Protein AF-A0A969SZ51-F1 (afdb_monomer_lite)

pLDDT: mean 71.92, std 19.39, range [35.81, 94.62]

Foldseek 3Di:
DDDDDDDDDDDDDDDDDDDDDPPPPVPPPPPDDDPPADDPQVVVCCLAVPPDDDPADPVQSVVSVLVNLVCVQQNHWDGKDDPDPQWIWTDHPRWIKIKHFDADPVNHTPDIDIDATPDDRPDCPSHDPVNCVSNVVNHD

Sequence (140 aa):
MGISSSLFASLLVVTAPSLTLETVTVEPQLLAGNPLLPAPEVMIDTVFRSRRSLPLPPRIQQRVRVLKELPSILGTYQGVQTLGNGNYTANFERGSVPVAFTFHADGRVKTVGVSCPETNPQNWQGASQTLKQMFAACIK

Radius of gyration: 27.62 Å; chains: 1; bounding box: 31×75×89 Å

Structure (mmCIF, N/CA/C/O backbone):
data_AF-A0A969SZ51-F1
#
_entry.id   AF-A0A969SZ51-F1
#
loop_
_atom_site.group_PDB
_atom_site.id
_atom_site.type_symbol
_atom_site.label_atom_id
_atom_site.label_alt_id
_atom_site.label_comp_id
_atom_site.label_asym_id
_atom_site.label_entity_id
_atom_site.label_seq_id
_atom_site.pdbx_PDB_ins_code
_atom_site.Cartn_x
_atom_site.Cartn_y
_atom_site.Cartn_z
_atom_site.occupancy
_atom_site.B_iso_or_equiv
_atom_site.auth_seq_id
_atom_site.auth_comp_id
_atom_site.auth_asym_id
_atom_site.auth_atom_id
_atom_site.pdbx_PDB_model_num
ATOM 1 N N . MET A 1 1 ? -2.431 -57.655 -72.957 1.00 35.81 1 MET A N 1
ATOM 2 C CA . MET A 1 1 ? -1.056 -57.814 -72.435 1.00 35.81 1 MET A CA 1
ATOM 3 C C . MET A 1 1 ? -0.403 -56.440 -72.411 1.00 35.81 1 MET A C 1
ATOM 5 O O . MET A 1 1 ? -0.225 -55.914 -73.496 1.00 35.81 1 MET A O 1
ATOM 9 N N . GLY A 1 2 ? -0.100 -55.902 -71.213 1.00 40.81 2 GLY A N 1
ATOM 10 C CA . GLY A 1 2 ? 0.655 -54.648 -70.959 1.00 40.81 2 GLY A CA 1
ATOM 11 C C . GLY A 1 2 ? -0.028 -53.373 -71.475 1.00 40.81 2 GLY A C 1
ATOM 12 O O . GLY A 1 2 ? -0.653 -53.409 -72.518 1.00 40.81 2 GLY A O 1
ATOM 13 N N . ILE A 1 3 ? -0.020 -52.200 -70.849 1.00 39.16 3 ILE A N 1
ATOM 14 C CA . ILE A 1 3 ? 0.863 -51.521 -69.885 1.00 39.16 3 ILE A CA 1
ATOM 15 C C . ILE A 1 3 ? 0.016 -50.340 -69.340 1.00 39.16 3 ILE A C 1
ATOM 17 O O . ILE A 1 3 ? -0.725 -49.734 -70.102 1.00 39.16 3 ILE A O 1
ATOM 21 N N . SER A 1 4 ? -0.135 -50.144 -68.029 1.00 36.78 4 SER A N 1
ATOM 22 C CA . SER A 1 4 ? 0.773 -49.452 -67.095 1.00 36.78 4 SER A CA 1
ATOM 23 C C . SER A 1 4 ? 0.390 -47.983 -66.868 1.00 36.78 4 SER A C 1
ATOM 25 O O . SER A 1 4 ? 0.288 -47.222 -67.822 1.00 36.78 4 SER A O 1
ATOM 27 N N . SER A 1 5 ? 0.336 -47.621 -65.576 1.00 40.34 5 SER A N 1
ATOM 28 C CA . SER A 1 5 ? 0.570 -46.277 -65.013 1.00 40.34 5 SER A CA 1
ATOM 29 C C . SER A 1 5 ? -0.561 -45.249 -65.191 1.00 40.34 5 SER A C 1
ATOM 31 O O . SER A 1 5 ? -1.188 -45.183 -66.231 1.00 40.34 5 SER A O 1
ATOM 33 N N . SER A 1 6 ? -0.871 -44.330 -64.280 1.00 41.38 6 SER A N 1
ATOM 34 C CA . SER A 1 6 ? -0.499 -44.047 -62.894 1.00 41.38 6 SER A CA 1
ATOM 35 C C . SER A 1 6 ? -1.211 -42.730 -62.528 1.00 41.38 6 SER A C 1
ATOM 37 O O . SER A 1 6 ? -1.265 -41.831 -63.357 1.00 41.38 6 SER A O 1
ATOM 39 N N . LEU A 1 7 ? -1.584 -42.596 -61.252 1.00 39.88 7 LEU A N 1
ATOM 40 C CA . LEU A 1 7 ? -1.454 -41.380 -60.431 1.00 39.88 7 LEU A CA 1
ATOM 41 C C . LEU A 1 7 ? -2.480 -40.214 -60.488 1.00 39.88 7 LEU A C 1
ATOM 43 O O . LEU A 1 7 ? -2.789 -39.627 -61.515 1.00 39.88 7 LEU A O 1
ATOM 47 N N . PHE A 1 8 ? -2.818 -39.835 -59.246 1.00 38.97 8 PHE A N 1
ATOM 48 C CA . PHE A 1 8 ? -3.187 -38.537 -58.665 1.00 38.97 8 PHE A CA 1
ATOM 49 C C . PHE A 1 8 ? -4.560 -37.904 -58.944 1.00 38.97 8 PHE A C 1
ATOM 51 O O . PHE A 1 8 ? -4.815 -37.253 -59.950 1.00 38.97 8 PHE A O 1
ATOM 58 N N . ALA A 1 9 ? -5.405 -38.010 -57.912 1.00 38.50 9 ALA A N 1
ATOM 59 C CA . ALA A 1 9 ? -6.575 -37.183 -57.670 1.00 38.50 9 ALA A CA 1
ATOM 60 C C . ALA A 1 9 ? -6.168 -35.744 -57.299 1.00 38.50 9 ALA A C 1
ATOM 62 O O . ALA A 1 9 ? -5.364 -35.535 -56.390 1.00 38.50 9 ALA A O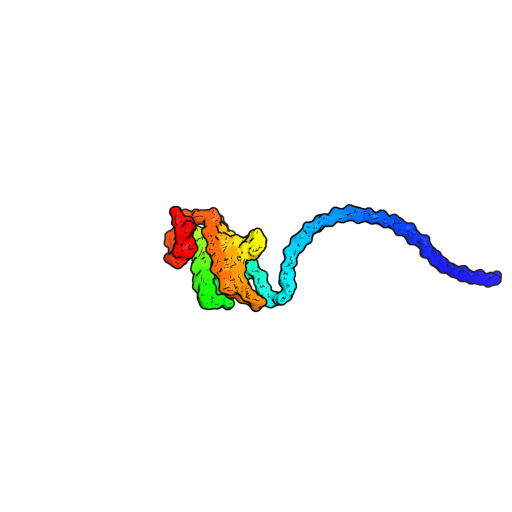 1
ATOM 63 N N . SER A 1 10 ? -6.775 -34.755 -57.953 1.00 40.38 10 SER A N 1
ATOM 64 C CA . SER A 1 10 ? -6.764 -33.354 -57.525 1.00 40.38 10 SER A CA 1
ATOM 65 C C . SER A 1 10 ? -8.174 -32.971 -57.087 1.00 40.38 10 SER A C 1
ATOM 67 O O . SER A 1 10 ? -9.065 -32.818 -57.918 1.00 40.38 10 SER A O 1
ATOM 69 N N . LEU A 1 11 ? -8.382 -32.841 -55.775 1.00 43.47 11 LEU A N 1
ATOM 70 C CA . LEU A 1 11 ? -9.598 -32.268 -55.203 1.00 43.47 11 LEU A CA 1
ATOM 71 C C . LEU A 1 11 ? -9.324 -30.785 -54.922 1.00 43.47 11 LEU A C 1
ATOM 73 O O . LEU A 1 11 ? -8.531 -30.444 -54.048 1.00 43.47 11 LEU A O 1
ATOM 77 N N . LEU A 1 12 ? -9.942 -29.910 -55.709 1.00 39.28 12 LEU A N 1
ATOM 78 C CA . LEU A 1 12 ? -9.846 -28.458 -55.578 1.00 39.28 12 LEU A CA 1
ATOM 79 C C . LEU A 1 12 ? -10.922 -28.014 -54.576 1.00 39.28 12 LEU A C 1
ATOM 81 O O . LEU A 1 12 ? -12.102 -27.966 -54.913 1.00 39.28 12 LEU A O 1
ATOM 85 N N . VAL A 1 13 ? -10.536 -27.749 -53.325 1.00 44.06 13 VAL A N 1
ATOM 86 C CA . VAL A 1 13 ? -11.436 -27.151 -52.328 1.00 44.06 13 VAL A CA 1
ATOM 87 C C . VAL A 1 13 ? -11.247 -25.637 -52.370 1.00 44.06 13 VAL A C 1
ATOM 89 O O . VAL A 1 13 ? -10.196 -25.115 -52.008 1.00 44.06 13 VAL A O 1
ATOM 92 N N . VAL A 1 14 ? -12.279 -24.940 -52.839 1.00 36.81 14 VAL A N 1
ATOM 93 C CA . VAL A 1 14 ? -12.409 -23.482 -52.770 1.00 36.81 14 VAL A CA 1
ATOM 94 C C . VAL A 1 14 ? -12.963 -23.130 -51.388 1.00 36.81 14 VAL A C 1
ATOM 96 O O . VAL A 1 14 ? -14.114 -23.439 -51.093 1.00 36.81 14 VAL A O 1
ATOM 99 N N . THR A 1 15 ? -12.168 -22.478 -50.540 1.00 41.81 15 THR A N 1
ATOM 100 C CA . THR A 1 1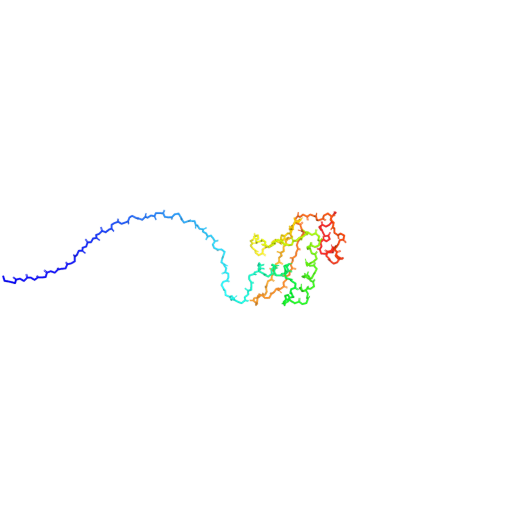5 ? -12.650 -21.849 -49.298 1.00 41.81 15 THR A CA 1
ATOM 101 C C . THR A 1 15 ? -12.512 -20.335 -49.396 1.00 41.81 15 THR A C 1
ATOM 103 O O . THR A 1 15 ? -11.420 -19.815 -49.618 1.00 41.81 15 THR A O 1
ATOM 106 N N . ALA A 1 16 ? -13.642 -19.645 -49.242 1.00 44.53 16 ALA A N 1
ATOM 107 C CA . ALA A 1 16 ? -13.753 -18.193 -49.181 1.00 44.53 16 ALA A CA 1
ATOM 108 C C . ALA A 1 16 ? -12.981 -17.599 -47.981 1.00 44.53 16 ALA A C 1
ATOM 110 O O . ALA A 1 16 ? -12.877 -18.260 -46.945 1.00 44.53 16 ALA A O 1
ATOM 111 N N . PRO A 1 17 ? -12.473 -16.355 -48.072 1.00 39.00 17 PRO A N 1
ATOM 112 C CA . PRO A 1 17 ? -11.860 -15.683 -46.934 1.00 39.00 17 PRO A CA 1
ATOM 113 C C . PRO A 1 17 ? -12.938 -15.164 -45.970 1.00 39.00 17 PRO A C 1
ATOM 115 O O . PRO A 1 17 ? -13.736 -14.292 -46.313 1.00 39.00 17 PRO A O 1
ATOM 118 N N . SER A 1 18 ? -12.949 -15.694 -44.748 1.00 40.09 18 SER A N 1
ATOM 119 C CA . SER A 1 18 ? -13.705 -15.130 -43.628 1.00 40.09 18 SER A CA 1
ATOM 120 C C . SER A 1 18 ? -13.072 -13.804 -43.203 1.00 40.09 18 SER A C 1
ATOM 122 O O . SER A 1 18 ? -11.940 -13.776 -42.728 1.00 40.09 18 SER A O 1
ATOM 124 N N . LEU A 1 19 ? -13.807 -12.703 -43.366 1.00 39.16 19 LEU A N 1
ATOM 125 C CA . LEU A 1 19 ? -13.472 -11.398 -42.798 1.00 39.16 19 LEU A CA 1
ATOM 126 C C . LEU A 1 19 ? -13.635 -11.462 -41.272 1.00 39.16 19 LEU A C 1
ATOM 128 O O . LEU A 1 19 ? -14.746 -11.348 -40.756 1.00 39.16 19 LEU A O 1
ATOM 132 N N . THR A 1 20 ? -12.541 -11.663 -40.541 1.00 43.91 20 THR A N 1
ATOM 133 C CA . THR A 1 20 ? -12.505 -11.458 -39.089 1.00 43.91 20 THR A CA 1
ATOM 134 C C . THR A 1 20 ? -12.173 -10.005 -38.776 1.00 43.91 20 THR A C 1
ATOM 136 O O . THR A 1 20 ? -11.151 -9.477 -39.201 1.00 43.91 20 THR A O 1
ATOM 139 N N . LEU A 1 21 ? -13.079 -9.390 -38.021 1.00 40.88 21 LEU A N 1
ATOM 140 C CA . LEU A 1 21 ? -12.991 -8.081 -37.391 1.00 40.88 21 LEU A CA 1
ATOM 141 C C . LEU A 1 21 ? -11.676 -7.970 -36.589 1.00 40.88 21 LEU A C 1
ATOM 143 O O . LEU A 1 21 ? -11.518 -8.641 -35.571 1.00 40.88 21 LEU A O 1
ATOM 147 N N . GLU A 1 22 ? -10.732 -7.141 -37.036 1.00 40.84 22 GLU A N 1
ATOM 148 C CA . GLU A 1 22 ? -9.542 -6.794 -36.252 1.00 40.84 22 GLU A CA 1
ATOM 149 C C . GLU A 1 22 ? -9.960 -5.876 -35.096 1.00 40.84 22 GLU A C 1
ATOM 151 O O . GLU A 1 22 ? -9.956 -4.649 -35.194 1.00 40.84 22 GLU A O 1
ATOM 156 N N . THR A 1 23 ? -10.346 -6.461 -33.964 1.00 44.44 23 THR A N 1
ATOM 157 C CA . THR A 1 23 ? -10.242 -5.753 -32.690 1.00 44.44 23 THR A CA 1
ATOM 158 C C . THR A 1 23 ? -8.761 -5.561 -32.412 1.00 44.44 23 THR A C 1
ATOM 160 O O . THR A 1 23 ? -8.076 -6.500 -32.013 1.00 44.44 23 THR A O 1
ATOM 163 N N . VAL A 1 24 ? -8.269 -4.346 -32.647 1.00 36.19 24 VAL A N 1
ATOM 164 C CA . VAL A 1 24 ? -6.967 -3.881 -32.168 1.00 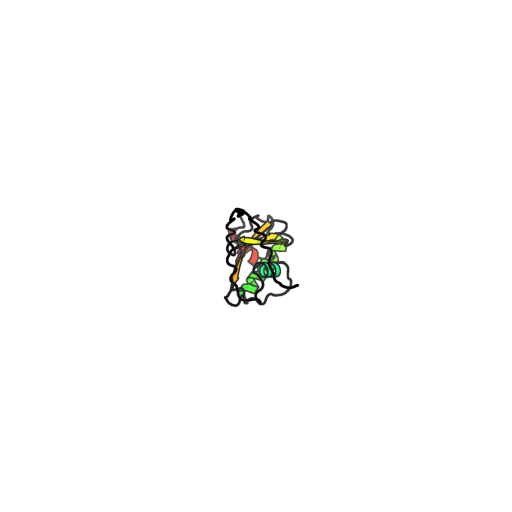36.19 24 VAL A CA 1
ATOM 165 C C . VAL A 1 24 ? -7.008 -3.920 -30.641 1.00 36.19 24 VAL A C 1
ATOM 167 O O . VAL A 1 24 ? -7.369 -2.954 -29.971 1.00 36.19 24 VAL A O 1
ATOM 170 N N . THR A 1 25 ? -6.688 -5.079 -30.074 1.00 40.31 25 THR A N 1
ATOM 171 C CA . THR A 1 25 ? -6.279 -5.184 -28.682 1.00 40.31 25 THR A CA 1
ATOM 172 C C . THR A 1 25 ? -4.935 -4.483 -28.612 1.00 40.31 25 THR A C 1
ATOM 174 O O . THR A 1 25 ? -3.919 -5.012 -29.051 1.0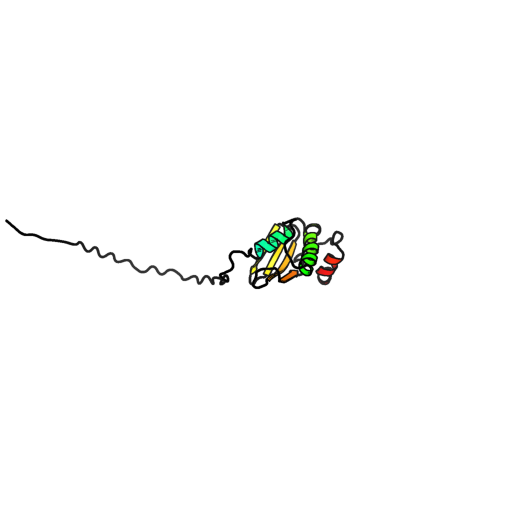0 40.31 25 THR A O 1
ATOM 177 N N . VAL A 1 26 ? -4.944 -3.244 -28.124 1.00 38.41 26 VAL A N 1
ATOM 178 C CA . VAL A 1 26 ? -3.722 -2.558 -27.717 1.00 38.41 26 VAL A CA 1
ATOM 179 C C . VAL A 1 26 ? -3.157 -3.370 -26.558 1.00 38.41 26 VAL A C 1
ATOM 181 O O . VAL A 1 26 ? -3.575 -3.219 -25.413 1.00 38.41 26 VAL A O 1
ATOM 184 N N . GLU A 1 27 ? -2.268 -4.301 -26.884 1.00 41.72 27 GLU A N 1
ATOM 185 C CA . GLU A 1 27 ? -1.433 -5.007 -25.928 1.00 41.72 27 GLU A CA 1
ATOM 186 C C . GLU A 1 27 ? -0.616 -3.928 -25.201 1.00 41.72 27 GLU A C 1
ATOM 188 O O . GLU A 1 27 ? 0.164 -3.215 -25.846 1.00 41.72 27 GLU A O 1
ATOM 193 N N . PRO A 1 28 ? -0.789 -3.713 -23.883 1.00 42.66 28 PRO A N 1
ATOM 194 C CA . PRO A 1 28 ? 0.218 -2.973 -23.153 1.00 42.66 28 PRO A CA 1
ATOM 195 C C . PRO A 1 28 ? 1.483 -3.811 -23.291 1.00 42.66 28 PRO A C 1
ATOM 197 O O . PRO A 1 28 ? 1.511 -4.946 -22.819 1.00 42.66 28 PRO A O 1
ATOM 200 N N . GLN A 1 29 ? 2.488 -3.285 -23.993 1.00 37.38 29 GLN A N 1
ATOM 201 C CA . GLN A 1 29 ? 3.793 -3.919 -24.107 1.00 37.38 29 GLN A CA 1
ATOM 202 C C . GLN A 1 29 ? 4.352 -4.112 -22.697 1.00 37.38 29 GLN A C 1
ATOM 204 O O . GLN A 1 29 ? 4.965 -3.223 -22.102 1.00 37.38 29 GLN A O 1
ATOM 209 N N . LEU A 1 30 ? 4.064 -5.287 -22.147 1.00 43.72 30 LEU A N 1
ATOM 210 C CA . LEU A 1 30 ? 4.694 -5.863 -20.985 1.00 43.72 30 LEU A CA 1
ATOM 211 C C . LEU A 1 30 ? 6.162 -5.973 -21.364 1.00 43.72 30 LEU A C 1
ATOM 213 O O . LEU A 1 30 ? 6.541 -6.807 -22.182 1.00 43.72 30 LEU A O 1
ATOM 217 N N . LEU A 1 31 ? 6.961 -5.065 -20.804 1.00 47.03 31 LEU A N 1
ATOM 218 C CA . LEU A 1 31 ? 8.414 -5.093 -20.845 1.00 47.03 31 LEU A CA 1
ATOM 219 C C . LEU A 1 31 ? 8.877 -6.524 -20.537 1.00 47.03 31 LEU A C 1
ATOM 221 O O . LEU A 1 31 ? 8.879 -6.969 -19.387 1.00 47.03 31 LEU A O 1
ATOM 225 N N . ALA A 1 32 ? 9.234 -7.258 -21.583 1.00 43.97 32 ALA A N 1
ATOM 226 C CA . ALA A 1 32 ? 9.810 -8.575 -21.456 1.00 43.97 32 ALA A CA 1
ATOM 227 C C . ALA A 1 32 ? 11.187 -8.442 -20.791 1.00 43.97 32 ALA A C 1
ATOM 229 O O . ALA A 1 32 ? 12.053 -7.725 -21.289 1.00 43.97 32 ALA A O 1
ATOM 230 N N . GLY A 1 33 ? 11.401 -9.175 -19.693 1.00 38.44 33 GLY A N 1
ATOM 231 C CA . GLY A 1 33 ? 12.745 -9.634 -19.338 1.00 38.44 33 GLY A CA 1
ATOM 232 C C . GLY A 1 33 ? 13.299 -9.239 -17.972 1.00 38.44 33 GLY A C 1
ATOM 233 O O . GLY A 1 33 ? 14.392 -8.690 -17.899 1.00 38.44 33 GLY A O 1
ATOM 234 N N . ASN A 1 34 ? 12.636 -9.639 -16.882 1.00 44.47 34 ASN A N 1
ATOM 235 C CA . ASN A 1 34 ? 13.370 -10.237 -15.760 1.00 44.47 34 ASN A CA 1
ATOM 236 C C . ASN A 1 34 ? 12.466 -11.246 -15.012 1.00 44.47 34 ASN A C 1
ATOM 238 O O . ASN A 1 34 ? 11.613 -10.831 -14.228 1.00 44.47 34 ASN A O 1
ATOM 242 N N . PRO A 1 35 ? 12.609 -12.566 -15.237 1.00 49.75 35 PRO A N 1
ATOM 243 C CA . PRO A 1 35 ? 11.707 -13.594 -14.694 1.00 49.75 35 PRO A CA 1
ATOM 244 C C . PRO A 1 35 ? 11.802 -13.796 -13.168 1.00 49.75 35 PRO A C 1
ATOM 246 O O . PRO A 1 35 ? 11.144 -14.675 -12.620 1.00 49.75 35 PRO A O 1
ATOM 249 N N . LEU A 1 36 ? 12.615 -12.997 -12.471 1.00 55.19 36 LEU A N 1
ATOM 250 C CA . LEU A 1 36 ? 12.817 -13.068 -11.020 1.00 55.19 36 LEU A CA 1
ATOM 251 C C . LEU A 1 36 ? 12.090 -11.965 -10.239 1.00 55.19 36 LEU A C 1
ATOM 253 O O . LEU A 1 36 ? 12.135 -11.967 -9.008 1.00 55.19 36 LEU A O 1
ATOM 257 N N . LEU A 1 37 ? 11.443 -11.019 -10.923 1.00 59.94 37 LEU A N 1
ATOM 258 C CA . LEU A 1 37 ? 10.791 -9.894 -10.264 1.00 59.94 37 LEU A CA 1
ATOM 259 C C . LEU A 1 37 ? 9.299 -10.158 -10.085 1.00 59.94 37 LEU A C 1
ATOM 261 O O . LEU A 1 37 ? 8.600 -10.357 -11.079 1.00 59.94 37 LEU A O 1
ATOM 265 N N . PRO A 1 38 ? 8.790 -10.173 -8.839 1.00 66.44 38 PRO A N 1
ATOM 266 C CA . PRO A 1 38 ? 7.358 -10.281 -8.620 1.00 66.44 38 PRO A CA 1
ATOM 267 C C . PRO A 1 38 ? 6.659 -9.089 -9.275 1.00 66.44 38 PRO A C 1
ATOM 269 O O . PRO A 1 38 ? 7.136 -7.956 -9.178 1.00 66.44 38 PRO A O 1
ATOM 272 N N . ALA A 1 39 ? 5.523 -9.350 -9.923 1.00 76.50 39 ALA A N 1
ATOM 273 C CA . ALA A 1 39 ? 4.688 -8.293 -10.477 1.00 76.50 39 ALA A CA 1
ATOM 274 C C . ALA A 1 39 ? 4.362 -7.252 -9.382 1.00 76.50 39 ALA A C 1
ATOM 276 O O . ALA A 1 39 ? 4.216 -7.630 -8.209 1.00 76.50 39 ALA A O 1
ATOM 277 N N . PRO A 1 40 ? 4.260 -5.954 -9.716 1.00 77.94 40 PRO A N 1
ATOM 278 C CA . PRO A 1 40 ? 3.976 -4.903 -8.742 1.00 77.94 40 PRO A CA 1
ATOM 279 C C . PRO A 1 40 ? 2.773 -5.211 -7.846 1.00 77.94 40 PRO A C 1
ATOM 281 O O . PRO A 1 40 ? 2.836 -4.987 -6.639 1.00 77.94 40 PRO A O 1
ATOM 284 N N . GLU A 1 41 ? 1.722 -5.807 -8.404 1.00 82.69 41 GLU A N 1
ATOM 285 C CA . GLU A 1 41 ? 0.522 -6.245 -7.695 1.00 82.69 41 GLU A CA 1
ATOM 286 C C . GLU A 1 41 ? 0.862 -7.229 -6.571 1.00 82.69 41 GLU A C 1
ATOM 288 O O . GLU A 1 41 ? 0.445 -7.046 -5.430 1.00 82.69 41 GLU A O 1
ATOM 293 N N . VAL A 1 42 ? 1.708 -8.222 -6.857 1.00 82.38 42 VAL A N 1
ATOM 294 C CA . VAL A 1 42 ? 2.161 -9.223 -5.879 1.00 82.38 42 VAL A CA 1
ATOM 295 C C . VAL A 1 42 ? 2.958 -8.560 -4.755 1.00 82.38 42 VAL A C 1
ATOM 297 O O . VAL A 1 42 ? 2.850 -8.947 -3.587 1.00 82.38 42 VAL A O 1
ATOM 300 N N . MET A 1 43 ? 3.756 -7.541 -5.074 1.00 80.00 43 MET A N 1
ATOM 301 C CA . MET A 1 43 ? 4.510 -6.797 -4.066 1.00 80.00 43 MET A CA 1
ATOM 302 C C . MET A 1 43 ? 3.606 -5.956 -3.168 1.00 80.00 43 MET A C 1
ATOM 304 O O . MET A 1 43 ? 3.807 -5.949 -1.951 1.00 80.00 43 MET A O 1
ATOM 308 N N . ILE A 1 44 ? 2.610 -5.284 -3.743 1.00 83.31 44 ILE A N 1
ATOM 309 C CA . ILE A 1 44 ? 1.623 -4.485 -3.009 1.00 83.31 44 ILE A CA 1
ATOM 310 C C . ILE A 1 44 ? 0.792 -5.390 -2.099 1.00 83.31 44 ILE A C 1
ATOM 312 O O . ILE A 1 44 ? 0.687 -5.131 -0.899 1.00 83.31 44 ILE A O 1
ATOM 316 N N . ASP A 1 45 ? 0.306 -6.511 -2.628 1.00 87.06 45 ASP A N 1
ATOM 317 C CA . ASP A 1 45 ? -0.381 -7.528 -1.837 1.00 87.06 45 ASP A CA 1
ATOM 318 C C . ASP A 1 45 ? 0.499 -8.033 -0.698 1.00 87.06 45 ASP A C 1
ATOM 320 O O . ASP A 1 45 ? 0.039 -8.175 0.434 1.00 87.06 45 ASP A O 1
ATOM 324 N N . THR A 1 46 ? 1.793 -8.243 -0.944 1.00 84.00 46 THR A N 1
ATOM 325 C CA . THR A 1 46 ? 2.725 -8.654 0.110 1.00 84.00 46 THR A CA 1
ATOM 326 C C . THR A 1 46 ? 2.892 -7.567 1.175 1.00 84.00 46 THR A C 1
ATOM 328 O O . THR A 1 46 ? 2.966 -7.894 2.360 1.00 84.00 46 THR A O 1
ATOM 331 N N . VAL A 1 47 ? 2.913 -6.282 0.806 1.00 84.50 47 VAL A N 1
ATOM 332 C CA . VAL A 1 47 ? 2.980 -5.162 1.762 1.00 84.50 47 VAL A CA 1
ATOM 333 C C . VAL A 1 47 ? 1.802 -5.193 2.735 1.00 84.50 47 VAL A C 1
ATOM 335 O O . VAL A 1 47 ? 2.028 -5.056 3.938 1.00 84.50 47 VAL A O 1
ATOM 338 N N . PHE A 1 48 ? 0.578 -5.395 2.248 1.00 85.56 48 PHE A N 1
ATOM 339 C CA . PHE A 1 48 ? -0.626 -5.300 3.080 1.00 85.56 48 PHE A CA 1
ATOM 340 C C . PHE A 1 48 ? -1.046 -6.625 3.726 1.00 85.56 48 PHE A C 1
ATOM 342 O O . PHE A 1 48 ? -1.502 -6.632 4.868 1.00 85.56 48 PHE A O 1
ATOM 349 N N . ARG A 1 49 ? -0.862 -7.757 3.039 1.00 83.94 49 ARG A N 1
ATOM 350 C CA . ARG A 1 49 ? -1.279 -9.089 3.507 1.00 83.94 49 ARG A CA 1
ATOM 351 C C . ARG A 1 49 ? -0.194 -9.803 4.314 1.00 83.94 49 ARG A C 1
ATOM 353 O O . ARG A 1 49 ? -0.507 -10.582 5.214 1.00 83.94 49 ARG A O 1
ATOM 360 N N . SER A 1 50 ? 1.087 -9.582 4.009 1.00 75.94 50 SER A N 1
ATOM 361 C CA . SER A 1 50 ? 2.170 -10.352 4.629 1.00 75.94 50 SER A CA 1
ATOM 362 C C . SER A 1 50 ? 2.674 -9.731 5.928 1.00 75.94 50 SER A C 1
ATOM 364 O O . SER A 1 50 ? 3.063 -8.561 6.004 1.00 75.94 50 SER A O 1
ATOM 366 N N . ARG A 1 51 ? 2.803 -10.568 6.964 1.00 62.81 51 ARG A N 1
ATOM 367 C CA . ARG A 1 51 ? 3.577 -10.219 8.167 1.00 62.81 51 ARG A CA 1
ATOM 368 C C . ARG A 1 51 ? 5.084 -10.231 7.913 1.00 62.81 51 ARG A C 1
ATOM 370 O O . ARG A 1 51 ? 5.825 -9.642 8.695 1.00 62.81 51 ARG A O 1
ATOM 377 N N . ARG A 1 52 ? 5.547 -10.871 6.831 1.00 61.88 52 ARG A N 1
ATOM 378 C CA . ARG A 1 52 ? 6.976 -10.946 6.507 1.00 61.88 52 ARG A CA 1
ATOM 379 C C . ARG A 1 52 ? 7.495 -9.575 6.078 1.00 61.88 52 ARG A C 1
ATOM 381 O O . ARG A 1 52 ? 6.798 -8.792 5.431 1.00 61.88 52 ARG A O 1
ATOM 388 N N . SER A 1 53 ? 8.729 -9.279 6.464 1.00 62.66 53 SER A N 1
ATOM 389 C CA . SER A 1 53 ? 9.448 -8.103 5.988 1.00 62.66 53 SER A CA 1
ATOM 390 C C . SER A 1 53 ? 9.863 -8.322 4.537 1.00 62.66 53 SER A C 1
ATOM 392 O O . SER A 1 53 ? 10.611 -9.251 4.242 1.00 62.66 53 SER A O 1
ATOM 394 N N . LEU A 1 54 ? 9.401 -7.455 3.640 1.00 69.88 54 LEU A N 1
ATOM 395 C CA . LEU A 1 54 ? 9.995 -7.342 2.313 1.00 69.88 54 LEU A CA 1
ATOM 396 C C . LEU A 1 54 ? 11.420 -6.773 2.454 1.00 69.88 54 LEU A C 1
ATOM 398 O O . LEU A 1 54 ? 11.630 -5.893 3.300 1.00 69.88 54 LEU A O 1
ATOM 402 N N . PRO A 1 55 ? 12.390 -7.226 1.642 1.00 70.38 55 PRO A N 1
ATOM 403 C CA . PRO A 1 55 ? 13.735 -6.660 1.604 1.00 70.38 55 PRO A CA 1
ATOM 404 C C . PRO A 1 55 ? 13.696 -5.278 0.934 1.00 70.38 55 PRO A C 1
ATOM 406 O O . PRO A 1 55 ? 14.046 -5.105 -0.230 1.00 70.38 55 PRO A O 1
ATOM 409 N N . LEU A 1 56 ? 13.204 -4.285 1.6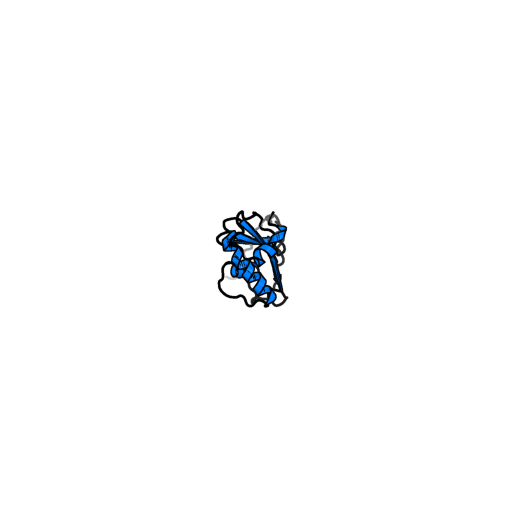73 1.00 77.19 56 LEU A N 1
ATOM 410 C CA . LEU A 1 56 ? 13.074 -2.903 1.218 1.00 77.19 56 LEU A CA 1
ATOM 411 C C . LEU A 1 56 ? 14.221 -2.059 1.784 1.00 77.19 56 LEU A C 1
ATOM 413 O O . LEU A 1 56 ? 14.689 -2.338 2.893 1.00 77.19 56 LEU A O 1
ATOM 417 N N . PRO A 1 57 ? 14.644 -0.990 1.089 1.00 80.88 57 PRO A N 1
ATOM 418 C CA . PRO A 1 57 ? 15.557 -0.006 1.659 1.00 80.88 57 PRO A CA 1
ATOM 419 C C . PRO A 1 57 ? 15.005 0.568 2.979 1.00 80.88 57 PRO A C 1
ATOM 421 O O . PRO A 1 57 ? 13.787 0.740 3.088 1.00 80.88 57 PRO A O 1
ATOM 424 N N . PRO A 1 58 ? 15.845 0.940 3.966 1.00 82.19 58 PRO A N 1
ATOM 425 C CA . PRO A 1 58 ? 15.384 1.381 5.291 1.00 82.19 58 PRO A CA 1
ATOM 426 C C . PRO A 1 58 ? 14.326 2.496 5.261 1.00 82.19 58 PRO A C 1
ATOM 428 O O . PRO A 1 58 ? 13.328 2.438 5.979 1.00 82.19 58 PRO A O 1
ATOM 431 N N . ARG A 1 59 ? 14.484 3.481 4.365 1.00 80.12 59 ARG A N 1
ATOM 432 C CA . ARG A 1 59 ? 13.505 4.570 4.188 1.00 80.12 59 ARG A CA 1
ATOM 433 C C . ARG A 1 59 ? 12.137 4.069 3.714 1.00 80.12 59 ARG A C 1
ATOM 435 O O . ARG A 1 59 ? 11.108 4.590 4.138 1.00 80.12 59 ARG A O 1
ATOM 442 N N . ILE A 1 60 ? 12.124 3.052 2.855 1.00 84.44 60 ILE A N 1
ATOM 443 C CA . ILE A 1 60 ? 10.897 2.445 2.335 1.00 84.44 60 ILE A CA 1
ATOM 444 C C . ILE A 1 60 ? 10.270 1.519 3.377 1.00 84.44 60 ILE A C 1
ATOM 446 O O . ILE A 1 60 ? 9.052 1.535 3.533 1.00 84.44 60 ILE A O 1
ATOM 450 N N . GLN A 1 61 ? 11.076 0.787 4.154 1.00 85.44 61 GLN A N 1
ATOM 451 C CA . GLN A 1 61 ? 10.569 -0.021 5.267 1.00 85.44 61 GLN A CA 1
ATOM 452 C C . GLN A 1 61 ? 9.780 0.819 6.266 1.00 85.44 61 GLN A C 1
ATOM 454 O O . GLN A 1 61 ? 8.716 0.385 6.697 1.00 85.44 61 GLN A O 1
ATOM 459 N N . GLN A 1 62 ? 10.268 2.014 6.615 1.00 84.38 62 GLN A N 1
ATOM 460 C CA . GLN A 1 62 ? 9.562 2.882 7.555 1.00 84.38 62 GLN A CA 1
ATOM 461 C C . GLN A 1 62 ? 8.191 3.295 7.015 1.00 84.38 62 GLN A C 1
ATOM 463 O O . GLN A 1 62 ? 7.195 3.171 7.723 1.00 84.38 62 GLN A O 1
ATOM 468 N N . ARG A 1 63 ? 8.116 3.715 5.745 1.00 84.94 63 ARG A N 1
ATOM 469 C CA . ARG A 1 63 ? 6.832 4.026 5.099 1.00 84.94 63 ARG A CA 1
ATOM 470 C C . ARG A 1 63 ? 5.907 2.814 5.073 1.00 84.94 63 ARG A C 1
ATOM 472 O O . ARG A 1 63 ? 4.758 2.928 5.473 1.00 84.94 63 ARG A O 1
ATOM 479 N N . VAL A 1 64 ? 6.411 1.649 4.677 1.00 86.88 64 VAL A N 1
ATOM 480 C CA . VAL A 1 64 ? 5.622 0.410 4.623 1.00 86.88 64 VAL A CA 1
ATOM 481 C C . VAL A 1 64 ? 5.112 -0.019 6.000 1.00 86.88 64 VAL A C 1
ATOM 483 O O . VAL A 1 64 ? 3.974 -0.464 6.098 1.00 86.88 64 VAL A O 1
ATOM 486 N N . ARG A 1 65 ? 5.894 0.145 7.076 1.00 87.12 65 ARG A N 1
ATOM 487 C CA . ARG A 1 65 ? 5.415 -0.121 8.446 1.00 87.12 65 ARG A CA 1
ATOM 488 C C . ARG A 1 65 ? 4.220 0.749 8.803 1.00 87.12 65 ARG A C 1
ATOM 490 O O . ARG A 1 65 ? 3.251 0.227 9.332 1.00 87.12 65 ARG A O 1
ATOM 497 N N . VAL A 1 66 ? 4.282 2.034 8.464 1.00 87.44 66 VAL A N 1
ATOM 498 C CA . VAL A 1 66 ? 3.177 2.968 8.698 1.00 87.44 66 VAL A CA 1
ATOM 499 C C . VAL A 1 66 ? 1.950 2.556 7.876 1.00 87.44 66 VAL A C 1
ATOM 501 O O . VAL A 1 66 ? 0.852 2.496 8.408 1.00 87.44 66 VAL A O 1
ATOM 504 N N . LEU A 1 67 ? 2.119 2.154 6.611 1.00 87.75 67 LEU A N 1
ATOM 505 C CA . LEU A 1 67 ? 1.005 1.664 5.783 1.00 87.75 67 LEU A CA 1
ATOM 506 C C . LEU A 1 67 ? 0.347 0.385 6.320 1.00 87.75 67 LEU A C 1
ATOM 508 O O . LEU A 1 67 ? -0.846 0.184 6.104 1.00 87.75 67 LEU A O 1
ATOM 512 N N . LYS A 1 68 ? 1.083 -0.456 7.057 1.00 87.88 68 LYS A N 1
ATOM 513 C CA . LYS A 1 68 ? 0.524 -1.641 7.731 1.00 87.88 68 LYS A CA 1
ATOM 514 C C . LYS A 1 68 ? -0.427 -1.301 8.881 1.00 87.88 68 LYS A C 1
ATOM 516 O O . LYS A 1 68 ? -1.070 -2.206 9.403 1.00 87.88 68 LYS A O 1
ATOM 521 N N . GLU A 1 69 ? -0.545 -0.033 9.264 1.00 88.81 69 GLU A N 1
ATOM 522 C CA . GLU A 1 69 ? -1.556 0.431 10.214 1.00 88.81 69 GLU A CA 1
ATOM 523 C C . GLU A 1 69 ? -2.906 0.714 9.541 1.00 88.81 69 GLU A C 1
ATOM 525 O O . GLU A 1 69 ? -3.922 0.719 10.225 1.00 88.81 69 GLU A O 1
ATOM 530 N N . LEU A 1 70 ? -2.962 0.890 8.212 1.00 88.50 70 LEU A N 1
ATOM 531 C CA . LEU A 1 70 ? -4.215 1.178 7.499 1.00 88.50 70 LEU A CA 1
ATOM 532 C C . LEU A 1 70 ? -5.350 0.180 7.792 1.00 88.50 70 LEU A C 1
ATOM 534 O O . LEU A 1 70 ? -6.480 0.643 7.970 1.00 88.50 70 LEU A O 1
ATOM 538 N N . PRO A 1 71 ? -5.106 -1.140 7.940 1.00 89.06 71 PRO A N 1
ATOM 539 C CA . PRO A 1 71 ? -6.163 -2.073 8.307 1.00 89.06 71 PRO A CA 1
ATOM 540 C C . PRO A 1 71 ? -6.881 -1.767 9.631 1.00 89.06 71 PRO A C 1
ATOM 542 O O . PRO A 1 71 ? -8.062 -2.082 9.765 1.00 89.06 71 PRO A O 1
ATOM 545 N N . SER A 1 72 ? -6.232 -1.120 10.610 1.00 87.38 72 SER A N 1
ATOM 546 C CA . SER A 1 72 ? -6.902 -0.773 11.877 1.00 87.38 72 SER A CA 1
ATOM 547 C C . SER A 1 72 ? -7.971 0.315 11.695 1.00 87.38 72 SER A C 1
ATOM 549 O O . SER A 1 72 ? -8.930 0.392 12.465 1.00 87.38 72 SER A O 1
ATOM 551 N N . ILE A 1 73 ? -7.852 1.118 10.635 1.00 88.12 73 ILE A N 1
ATOM 552 C CA . ILE A 1 73 ? -8.699 2.288 10.366 1.00 88.12 73 ILE A CA 1
ATOM 553 C C . ILE A 1 73 ? -9.672 2.029 9.218 1.00 88.12 73 ILE A C 1
ATOM 555 O O . ILE A 1 73 ? -10.818 2.465 9.276 1.00 88.12 73 ILE A O 1
ATOM 559 N N . LEU A 1 74 ? -9.234 1.296 8.194 1.00 88.62 74 LEU A N 1
ATOM 560 C CA . LEU A 1 74 ? -10.011 1.000 6.989 1.00 88.62 74 LEU A CA 1
ATOM 561 C C . LEU A 1 74 ? -10.582 -0.424 6.979 1.00 88.62 74 LEU A C 1
ATOM 563 O O . LEU A 1 74 ? -11.371 -0.758 6.105 1.00 88.62 74 LEU A O 1
ATOM 567 N N . GLY A 1 75 ? -10.272 -1.244 7.987 1.00 89.06 75 GLY A N 1
ATOM 568 C CA . GLY A 1 75 ? -10.731 -2.635 8.063 1.00 89.06 75 GLY A CA 1
ATOM 569 C C . GLY A 1 75 ? -9.832 -3.591 7.281 1.00 89.06 75 GLY A C 1
ATOM 570 O O . GLY A 1 75 ? -8.753 -3.221 6.819 1.00 89.06 75 GLY A O 1
ATOM 571 N N . THR A 1 76 ? -10.246 -4.848 7.159 1.00 92.06 76 THR A N 1
ATOM 572 C CA . THR A 1 76 ? -9.413 -5.902 6.559 1.00 92.06 76 THR A CA 1
ATOM 573 C C . THR A 1 76 ? -9.027 -5.559 5.118 1.00 92.06 76 THR A C 1
ATOM 575 O O . THR A 1 76 ? -9.861 -5.122 4.326 1.00 92.06 76 THR A O 1
ATOM 578 N N . TYR A 1 77 ? -7.757 -5.778 4.768 1.00 92.31 77 TYR A N 1
ATOM 579 C CA . TYR A 1 77 ? -7.272 -5.641 3.394 1.00 92.31 77 TYR A CA 1
ATOM 580 C C . TYR A 1 77 ? -7.900 -6.704 2.483 1.00 92.31 77 TYR A C 1
ATOM 582 O O . TYR A 1 77 ? -7.803 -7.899 2.766 1.00 92.31 77 TYR A O 1
ATOM 590 N N . GLN A 1 78 ? -8.499 -6.265 1.379 1.00 94.62 78 GLN A N 1
ATOM 591 C CA . GLN A 1 78 ? -9.218 -7.113 0.426 1.00 94.62 78 GLN A CA 1
ATOM 592 C C . GLN A 1 78 ? -8.345 -7.499 -0.774 1.00 94.62 78 GLN A C 1
ATOM 594 O O . GLN A 1 78 ? -8.417 -8.628 -1.257 1.00 94.62 78 GLN A O 1
ATOM 599 N N . GLY A 1 79 ? -7.466 -6.600 -1.218 1.00 91.94 79 GLY A N 1
ATOM 600 C CA . GLY A 1 79 ? -6.594 -6.827 -2.370 1.00 91.94 79 GLY A CA 1
ATOM 601 C C . GLY A 1 79 ? -6.182 -5.527 -3.048 1.00 91.94 79 GLY A C 1
ATOM 602 O O . GLY A 1 79 ? -6.610 -4.442 -2.647 1.00 91.94 79 GLY A O 1
ATOM 603 N N . VAL A 1 80 ? -5.360 -5.644 -4.085 1.00 91.94 80 VAL A N 1
ATOM 604 C CA . VAL A 1 80 ? -4.948 -4.521 -4.928 1.00 91.94 80 VAL A CA 1
ATOM 605 C C . VAL A 1 80 ? -5.700 -4.549 -6.256 1.00 91.94 80 VAL A C 1
ATOM 607 O O . VAL A 1 80 ? -5.909 -5.607 -6.845 1.00 91.94 80 VAL A O 1
ATOM 610 N N . GLN A 1 81 ? -6.093 -3.375 -6.738 1.00 90.62 81 GLN A N 1
ATOM 611 C CA . GLN A 1 81 ? -6.631 -3.181 -8.078 1.00 90.62 81 GLN A CA 1
ATOM 612 C C . GLN A 1 81 ? -5.671 -2.323 -8.901 1.00 90.62 81 GLN A C 1
ATOM 614 O O . GLN A 1 81 ? -5.237 -1.265 -8.448 1.00 90.62 81 GLN A O 1
ATOM 619 N N . THR A 1 82 ? -5.357 -2.757 -10.119 1.00 86.12 82 THR A N 1
ATOM 620 C CA . THR A 1 82 ? -4.556 -1.974 -11.067 1.00 86.12 82 THR A CA 1
ATOM 621 C C . THR A 1 82 ? -5.466 -0.994 -11.806 1.00 86.12 82 THR A C 1
ATOM 623 O O . THR A 1 82 ? -6.420 -1.403 -12.464 1.00 86.12 82 THR A O 1
ATOM 626 N N . LEU A 1 83 ? -5.172 0.304 -11.706 1.00 81.19 83 LEU A N 1
ATOM 627 C CA . LEU A 1 83 ? -5.895 1.380 -12.401 1.00 81.19 83 LEU A CA 1
ATOM 628 C C . LEU A 1 83 ? -5.307 1.688 -13.793 1.00 81.19 83 LEU A C 1
ATOM 630 O O . LEU A 1 83 ? -5.825 2.533 -14.518 1.00 81.19 83 LEU A O 1
ATOM 634 N N . GLY A 1 84 ? -4.214 1.014 -14.162 1.00 74.69 84 GLY A N 1
ATOM 635 C CA . GLY A 1 84 ? -3.439 1.280 -15.373 1.00 74.69 84 GLY A CA 1
ATOM 636 C C . GLY A 1 84 ? -2.314 2.295 -15.143 1.00 74.69 84 GLY A C 1
ATOM 637 O O . GLY A 1 84 ? -2.278 3.005 -14.138 1.00 74.69 84 GLY A O 1
ATOM 638 N N . ASN A 1 85 ? -1.352 2.346 -16.071 1.00 73.69 85 ASN A N 1
ATOM 639 C CA . ASN A 1 85 ? -0.206 3.273 -16.042 1.00 73.69 85 ASN A CA 1
ATOM 640 C C . ASN A 1 85 ? 0.646 3.216 -14.755 1.00 73.69 85 ASN A C 1
ATOM 642 O O . ASN A 1 85 ? 1.221 4.220 -14.342 1.00 73.69 85 ASN A O 1
ATOM 646 N N . GLY A 1 86 ? 0.719 2.050 -14.103 1.00 70.50 86 GLY A N 1
ATOM 647 C CA . GLY A 1 86 ? 1.466 1.876 -12.851 1.00 70.50 86 GLY A CA 1
ATOM 648 C C . GLY A 1 86 ? 0.799 2.495 -11.617 1.00 70.50 86 GLY A C 1
ATOM 649 O O . GLY A 1 86 ? 1.455 2.629 -10.583 1.00 70.50 86 GLY A O 1
ATOM 650 N N . ASN A 1 87 ? -0.482 2.860 -11.714 1.00 82.25 87 ASN A N 1
ATOM 651 C CA . ASN A 1 87 ? -1.297 3.269 -10.577 1.00 82.25 87 ASN A CA 1
ATOM 652 C C . ASN A 1 87 ? -2.080 2.079 -10.033 1.00 82.25 87 ASN A C 1
ATOM 654 O O . ASN A 1 87 ? -2.651 1.289 -10.792 1.00 82.25 87 ASN A O 1
ATOM 658 N N . TYR A 1 88 ? -2.133 1.986 -8.711 1.00 89.75 88 TYR A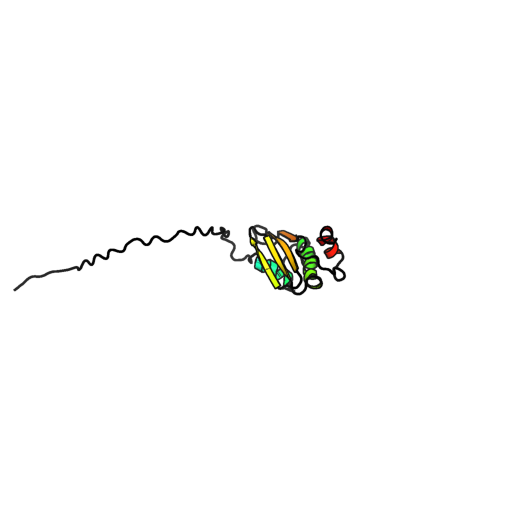 N 1
ATOM 659 C CA . TYR A 1 88 ? -2.805 0.908 -8.009 1.00 89.75 88 TYR A CA 1
ATOM 660 C C . TYR A 1 88 ? -3.685 1.478 -6.909 1.00 89.75 88 TYR A C 1
ATOM 662 O O . TYR A 1 88 ? -3.415 2.550 -6.368 1.00 89.75 88 TYR A O 1
ATOM 670 N N . THR A 1 89 ? -4.689 0.711 -6.521 1.00 92.44 89 THR A N 1
ATOM 671 C CA . THR A 1 89 ? -5.549 1.022 -5.388 1.00 92.44 89 THR A CA 1
ATOM 672 C C . THR A 1 89 ? -5.554 -0.159 -4.436 1.00 92.44 89 THR A C 1
ATOM 674 O O . THR A 1 89 ? -5.890 -1.278 -4.817 1.00 92.44 89 THR A O 1
ATOM 677 N N . ALA A 1 90 ? -5.149 0.083 -3.191 1.00 92.75 90 ALA A N 1
ATOM 678 C CA . ALA A 1 90 ? -5.258 -0.883 -2.109 1.00 92.75 90 ALA A CA 1
ATOM 679 C C . ALA A 1 90 ? -6.676 -0.818 -1.531 1.00 92.75 90 ALA A C 1
ATOM 681 O O . ALA A 1 90 ? -7.075 0.218 -0.997 1.00 92.75 90 ALA A O 1
ATOM 682 N N . ASN A 1 91 ? -7.422 -1.914 -1.638 1.00 93.81 91 ASN A N 1
ATOM 683 C CA . ASN A 1 91 ? -8.811 -2.005 -1.204 1.00 93.81 91 ASN A CA 1
ATOM 684 C C . ASN A 1 91 ? -8.907 -2.597 0.205 1.00 93.81 91 ASN A C 1
ATOM 686 O O . ASN A 1 91 ? -8.261 -3.598 0.527 1.00 93.81 91 ASN A O 1
ATOM 690 N N . PHE A 1 92 ? -9.761 -2.002 1.028 1.00 92.94 92 PHE A N 1
ATOM 691 C CA . PHE A 1 92 ? -10.082 -2.413 2.391 1.00 92.94 92 PHE A CA 1
ATOM 692 C C . PHE A 1 92 ? -11.609 -2.435 2.575 1.00 92.94 92 PHE A C 1
ATOM 694 O O . PHE A 1 92 ? -12.355 -1.911 1.751 1.00 92.94 92 PHE A O 1
ATOM 701 N N . GLU A 1 93 ? -12.100 -3.026 3.663 1.00 91.69 93 GLU A N 1
ATOM 702 C CA . GLU A 1 93 ? -13.548 -3.143 3.936 1.00 91.69 93 GLU A CA 1
ATOM 703 C C . GLU A 1 93 ? -14.300 -1.806 3.955 1.00 91.69 93 GLU A C 1
ATOM 705 O O . GLU A 1 93 ? -15.455 -1.736 3.546 1.00 91.69 93 GLU A O 1
ATOM 710 N N . ARG A 1 94 ? -13.665 -0.750 4.469 1.00 88.88 94 ARG A N 1
ATOM 711 C CA . ARG A 1 94 ? -14.283 0.565 4.686 1.00 88.88 94 ARG A CA 1
ATOM 712 C C . ARG A 1 94 ? -13.749 1.635 3.744 1.00 88.88 94 ARG A C 1
ATOM 714 O O . ARG A 1 94 ? -13.971 2.814 4.007 1.00 88.88 94 ARG A O 1
ATOM 721 N N . GLY A 1 95 ? -13.013 1.251 2.702 1.00 90.00 95 GLY A N 1
ATOM 722 C CA . GLY A 1 95 ? -12.408 2.222 1.808 1.00 90.00 95 GLY A CA 1
ATOM 723 C C . GLY A 1 95 ? -11.248 1.712 0.985 1.00 90.00 95 GLY A C 1
ATOM 724 O O . GLY A 1 95 ? -10.777 0.591 1.149 1.00 90.00 95 GLY A O 1
ATOM 725 N N . SER A 1 96 ? -10.730 2.609 0.161 1.00 91.62 96 SER A N 1
ATOM 726 C CA . SER A 1 96 ? -9.625 2.320 -0.738 1.00 91.62 96 SER A CA 1
ATOM 727 C C . SER A 1 96 ? -8.584 3.429 -0.683 1.00 91.62 96 SER A C 1
ATOM 729 O O . SER A 1 96 ? -8.914 4.593 -0.458 1.00 91.62 96 SER A O 1
ATOM 731 N N . VAL A 1 97 ? -7.312 3.070 -0.843 1.00 91.44 97 VAL A N 1
ATOM 732 C CA . VAL A 1 97 ? -6.182 4.006 -0.802 1.00 91.44 97 VAL A CA 1
ATOM 733 C C . VAL A 1 97 ? -5.398 3.885 -2.103 1.00 91.44 97 VAL A C 1
ATOM 735 O O . VAL A 1 97 ? -4.859 2.808 -2.371 1.00 91.44 97 VAL A O 1
ATOM 738 N N . PRO A 1 98 ? -5.277 4.960 -2.897 1.00 91.88 98 PRO A N 1
ATOM 739 C CA . PRO A 1 98 ? -4.397 4.958 -4.052 1.00 91.88 98 PRO A CA 1
ATOM 740 C C . PRO A 1 98 ? -2.942 4.807 -3.600 1.00 91.88 98 PRO A C 1
ATOM 742 O O . PRO A 1 98 ? -2.461 5.530 -2.718 1.00 91.88 98 PRO A O 1
ATOM 745 N N . VAL A 1 99 ? -2.237 3.859 -4.209 1.00 89.12 99 VAL A N 1
ATOM 746 C CA . VAL A 1 99 ? -0.835 3.554 -3.938 1.00 89.12 99 VAL A CA 1
ATOM 747 C C . VAL A 1 99 ? -0.031 3.559 -5.234 1.00 89.12 99 VAL A C 1
ATOM 749 O O . VAL A 1 99 ? -0.457 3.060 -6.273 1.00 89.12 99 VAL A O 1
ATOM 752 N N . ALA A 1 100 ? 1.172 4.117 -5.164 1.00 86.06 100 ALA A N 1
ATOM 753 C CA . ALA A 1 100 ? 2.097 4.191 -6.285 1.00 86.06 100 ALA A CA 1
ATOM 754 C C . ALA A 1 100 ? 3.428 3.562 -5.883 1.00 86.06 100 ALA A C 1
ATOM 756 O O . ALA A 1 100 ? 4.033 3.945 -4.878 1.00 86.06 100 ALA A O 1
ATOM 757 N N . PHE A 1 101 ? 3.901 2.611 -6.679 1.00 81.69 101 PHE A N 1
ATOM 758 C CA . PHE A 1 101 ? 5.198 1.976 -6.486 1.00 81.69 101 PHE A CA 1
ATOM 759 C C . PHE A 1 101 ? 6.074 2.293 -7.686 1.00 81.69 101 PHE A C 1
ATOM 761 O O . PHE A 1 101 ? 5.670 2.094 -8.829 1.00 81.69 101 PHE A O 1
ATOM 768 N N . THR A 1 102 ? 7.286 2.776 -7.426 1.00 82.44 102 THR A N 1
ATOM 769 C CA . THR A 1 102 ? 8.320 2.841 -8.461 1.00 82.44 102 THR A CA 1
ATOM 770 C C . THR A 1 102 ? 9.402 1.830 -8.150 1.00 82.44 102 THR A C 1
ATOM 772 O O . THR A 1 102 ? 9.716 1.572 -6.983 1.00 82.44 102 THR A O 1
ATOM 775 N N . PHE A 1 103 ? 9.985 1.267 -9.200 1.00 78.81 103 PHE A N 1
ATOM 776 C CA . PHE A 1 103 ? 10.977 0.208 -9.102 1.00 78.81 103 PHE A CA 1
ATOM 777 C C . PHE A 1 103 ? 12.296 0.663 -9.720 1.00 78.81 103 PHE A C 1
ATOM 779 O O . PHE A 1 103 ? 12.339 1.509 -10.616 1.00 78.81 103 PHE A O 1
ATOM 786 N N . HIS A 1 104 ? 13.391 0.126 -9.203 1.00 80.94 104 HIS A N 1
ATOM 787 C CA . HIS A 1 104 ? 14.675 0.150 -9.885 1.00 80.94 104 HIS A CA 1
ATOM 788 C C . HIS A 1 104 ? 14.652 -0.825 -11.073 1.00 80.94 104 HIS A C 1
ATOM 790 O O . HIS A 1 104 ? 13.793 -1.700 -11.148 1.00 80.94 104 HIS A O 1
ATOM 796 N N . ALA A 1 105 ? 15.621 -0.709 -11.986 1.00 73.81 105 ALA A N 1
ATOM 797 C CA . ALA A 1 105 ? 15.769 -1.647 -13.106 1.00 73.81 105 ALA A CA 1
ATOM 798 C C . ALA A 1 105 ? 16.026 -3.097 -12.643 1.00 73.81 105 ALA A C 1
ATOM 800 O O . ALA A 1 105 ? 15.707 -4.047 -13.348 1.00 73.81 105 ALA A O 1
ATOM 801 N N . ASP A 1 106 ? 16.558 -3.264 -11.428 1.00 72.62 106 ASP A N 1
ATOM 802 C CA . ASP A 1 106 ? 16.727 -4.553 -10.752 1.00 72.62 106 ASP A CA 1
ATOM 803 C C . ASP A 1 106 ? 15.464 -5.020 -10.003 1.00 72.62 106 ASP A C 1
ATOM 805 O O . ASP A 1 106 ? 15.541 -5.958 -9.216 1.00 72.62 106 ASP A O 1
ATOM 809 N N . GLY A 1 107 ? 14.333 -4.329 -10.185 1.00 69.50 107 GLY A N 1
ATOM 810 C CA . GLY A 1 107 ? 13.022 -4.640 -9.616 1.00 69.50 107 GLY A CA 1
ATOM 811 C C . GLY A 1 107 ? 12.850 -4.435 -8.123 1.00 69.50 107 GLY A C 1
ATOM 812 O O . GLY A 1 107 ? 11.786 -4.734 -7.580 1.00 69.50 107 GLY A O 1
ATOM 813 N N . ARG A 1 108 ? 13.851 -3.897 -7.426 1.00 76.88 108 ARG A N 1
ATOM 814 C CA . ARG A 1 108 ? 13.658 -3.475 -6.038 1.00 76.88 108 ARG A CA 1
ATOM 815 C C . ARG A 1 108 ? 12.767 -2.243 -5.990 1.00 76.88 108 ARG A C 1
ATOM 817 O O . ARG A 1 108 ? 12.853 -1.364 -6.847 1.00 76.88 108 ARG A O 1
ATOM 824 N N . VAL A 1 109 ? 11.955 -2.134 -4.939 1.00 78.50 109 VAL A N 1
ATOM 825 C CA . VAL A 1 109 ? 11.153 -0.924 -4.709 1.00 78.50 109 VAL A CA 1
ATOM 826 C C . VAL A 1 109 ? 12.081 0.264 -4.496 1.00 78.50 109 VAL A C 1
ATOM 828 O O . VAL A 1 109 ? 12.871 0.287 -3.549 1.00 78.50 109 VAL A O 1
ATOM 831 N N . LYS A 1 110 ? 11.944 1.265 -5.359 1.00 83.00 110 LYS A N 1
ATOM 832 C CA . LYS A 1 110 ? 12.637 2.547 -5.271 1.00 83.00 110 LYS A CA 1
ATOM 833 C C . LYS A 1 110 ? 11.857 3.517 -4.393 1.00 83.00 110 LYS A C 1
ATOM 835 O O . LYS A 1 110 ? 12.425 4.094 -3.468 1.00 83.00 110 LYS A O 1
ATOM 840 N N . THR A 1 111 ? 10.557 3.680 -4.645 1.00 82.50 111 THR A N 1
ATOM 841 C CA . THR A 1 111 ? 9.672 4.521 -3.825 1.00 82.50 111 THR A CA 1
ATOM 842 C C . THR A 1 111 ? 8.296 3.898 -3.630 1.00 82.50 111 THR A C 1
ATOM 844 O O . THR A 1 111 ? 7.820 3.134 -4.466 1.00 82.50 111 THR A O 1
ATOM 847 N N . VAL A 1 112 ? 7.662 4.270 -2.514 1.00 84.38 112 VAL A N 1
ATOM 848 C CA . VAL A 1 112 ? 6.252 3.992 -2.218 1.00 84.38 112 VAL A CA 1
ATOM 849 C C . VAL A 1 112 ? 5.564 5.316 -1.916 1.00 84.38 112 VAL A C 1
ATOM 851 O O . VAL A 1 112 ? 5.939 6.022 -0.969 1.00 84.38 112 VAL A O 1
ATOM 854 N N . GLY A 1 113 ? 4.587 5.656 -2.742 1.00 84.88 113 GLY A N 1
ATOM 855 C CA . GLY A 1 113 ? 3.676 6.777 -2.578 1.00 84.88 113 GLY A CA 1
ATOM 856 C C . GLY A 1 113 ? 2.293 6.283 -2.181 1.00 84.88 113 GLY A C 1
ATOM 857 O O . GLY A 1 113 ? 1.869 5.209 -2.598 1.00 84.88 113 GLY A O 1
ATOM 858 N N . VAL A 1 114 ? 1.604 7.084 -1.377 1.00 88.06 114 VAL A N 1
ATOM 859 C CA . VAL A 1 114 ? 0.181 6.913 -1.091 1.00 88.06 114 VAL A CA 1
ATOM 860 C C . VAL A 1 114 ? -0.502 8.261 -1.201 1.00 88.06 114 VAL A C 1
ATOM 862 O O . VAL A 1 114 ? 0.119 9.295 -0.932 1.00 88.06 114 VAL A O 1
ATOM 865 N N . SER A 1 115 ? -1.757 8.239 -1.614 1.00 87.38 115 SER A N 1
ATOM 866 C CA . SER A 1 115 ? -2.606 9.422 -1.743 1.00 87.38 115 SER A CA 1
ATOM 867 C C . SER A 1 115 ? -3.823 9.288 -0.841 1.00 87.38 115 SER A C 1
ATOM 869 O O . SER A 1 115 ? -4.027 8.236 -0.241 1.00 87.38 115 SER A O 1
ATOM 871 N N . CYS A 1 116 ? -4.614 10.356 -0.721 1.00 87.88 116 CYS A N 1
ATOM 872 C CA . CYS A 1 116 ? -5.778 10.354 0.155 1.00 87.88 116 CYS A CA 1
ATOM 873 C C . CYS A 1 116 ? -6.676 9.135 -0.086 1.00 87.88 116 CYS A C 1
ATOM 875 O O . CYS A 1 116 ? -6.950 8.825 -1.247 1.00 87.88 116 CYS A O 1
ATOM 877 N N . PRO A 1 117 ? -7.137 8.466 0.987 1.00 88.00 117 PRO A N 1
ATOM 878 C CA . PRO A 1 117 ? -8.148 7.436 0.862 1.00 88.00 117 PRO A CA 1
ATOM 879 C C . PRO A 1 117 ? -9.368 8.004 0.136 1.00 88.00 117 PRO A C 1
ATOM 881 O O . PRO A 1 117 ? -9.769 9.140 0.396 1.00 88.00 117 PRO A O 1
ATOM 884 N N . GLU A 1 118 ? -9.963 7.215 -0.752 1.00 85.88 118 GLU A N 1
ATOM 885 C CA . GLU A 1 118 ? -11.159 7.606 -1.511 1.00 85.88 118 GLU A CA 1
ATOM 886 C C . GLU A 1 118 ? -12.357 7.854 -0.584 1.00 85.88 118 GLU A C 1
ATOM 888 O O . GLU A 1 118 ? -13.246 8.652 -0.875 1.00 85.88 118 GLU A O 1
ATOM 893 N N . THR A 1 119 ? -12.339 7.220 0.585 1.00 81.06 119 THR A N 1
ATOM 894 C CA . THR A 1 119 ? -13.297 7.414 1.669 1.00 81.06 119 THR A CA 1
ATOM 895 C C . THR A 1 119 ? -12.574 7.969 2.889 1.00 81.06 119 THR A C 1
ATOM 897 O O . THR A 1 119 ? -11.633 7.343 3.377 1.00 81.06 119 THR A O 1
ATOM 900 N N . ASN A 1 120 ? -13.024 9.100 3.436 1.00 73.38 120 ASN A N 1
ATOM 901 C CA . ASN A 1 120 ? -12.473 9.613 4.691 1.00 73.38 120 ASN A CA 1
ATOM 902 C C . ASN A 1 120 ? -12.856 8.663 5.839 1.00 73.38 120 ASN A C 1
ATOM 904 O O . ASN A 1 120 ? -14.049 8.551 6.147 1.00 73.38 120 ASN A O 1
ATOM 908 N N . PRO A 1 121 ? -11.904 7.967 6.486 1.00 69.00 121 PRO A N 1
ATOM 909 C CA . PRO A 1 121 ? -12.269 7.134 7.609 1.00 69.00 121 PRO A CA 1
ATOM 910 C C . PRO A 1 121 ? -12.692 8.037 8.764 1.00 69.00 121 PRO A C 1
ATOM 912 O O . PRO A 1 121 ? -11.932 8.871 9.248 1.00 69.00 121 PRO A O 1
ATOM 915 N N . GLN A 1 122 ? -13.924 7.838 9.226 1.00 64.75 122 GLN A N 1
ATOM 916 C CA . GLN A 1 122 ? -14.535 8.660 10.272 1.00 64.75 122 GLN A CA 1
ATOM 917 C C . GLN A 1 122 ? -13.784 8.604 11.611 1.00 64.75 122 GLN A C 1
ATOM 919 O O . GLN A 1 122 ? -14.021 9.433 12.485 1.00 64.75 122 GLN A O 1
ATOM 924 N N . ASN A 1 123 ? -12.879 7.636 11.791 1.00 70.31 123 ASN A N 1
ATOM 925 C CA . ASN A 1 123 ? -12.148 7.462 13.032 1.00 70.31 123 ASN A CA 1
ATOM 926 C C . ASN A 1 123 ? -10.656 7.160 12.807 1.00 70.31 123 ASN A C 1
ATOM 928 O O . ASN A 1 123 ? -10.244 6.008 12.695 1.00 70.31 123 ASN A O 1
ATOM 932 N N . TRP A 1 124 ? -9.834 8.212 12.818 1.00 79.69 124 TRP A N 1
ATOM 933 C CA . TRP A 1 124 ? -8.368 8.118 12.851 1.00 79.69 124 TRP A CA 1
ATOM 934 C C . TRP A 1 124 ? -7.802 7.921 14.271 1.00 79.69 124 TRP A C 1
ATOM 936 O O . TRP A 1 124 ? -6.587 7.981 14.455 1.00 79.69 124 TRP A O 1
ATOM 946 N N . GLN A 1 125 ? -8.621 7.724 15.311 1.00 74.19 125 GLN A N 1
ATOM 947 C CA . GLN A 1 125 ? -8.137 7.679 16.702 1.00 74.19 125 GLN A CA 1
ATOM 948 C C . GLN A 1 125 ? -7.147 6.532 16.951 1.00 74.19 125 GLN A C 1
ATOM 950 O O . GLN A 1 125 ? -6.219 6.715 17.732 1.00 74.19 125 GLN A O 1
ATOM 955 N N . GLY A 1 126 ? -7.279 5.407 16.237 1.00 74.69 126 GLY A N 1
ATOM 956 C CA . GLY A 1 126 ? -6.352 4.267 16.308 1.00 74.69 126 GLY A CA 1
ATOM 957 C C . GLY A 1 126 ? -5.082 4.391 15.453 1.00 74.69 126 GLY A C 1
ATOM 958 O O . GLY A 1 126 ? -4.248 3.490 15.477 1.00 74.69 126 GLY A O 1
ATOM 959 N N . ALA A 1 127 ? -4.928 5.477 14.690 1.00 85.12 127 ALA A N 1
ATOM 960 C CA . ALA A 1 127 ? -3.767 5.720 13.838 1.00 85.12 127 ALA A CA 1
ATOM 961 C C . ALA A 1 127 ? -2.575 6.263 14.635 1.00 85.12 127 ALA A C 1
ATOM 963 O O . ALA A 1 127 ? -2.750 7.156 15.475 1.00 85.12 127 ALA A O 1
ATOM 964 N N . SER A 1 128 ? -1.352 5.829 14.312 1.00 88.81 128 SER A N 1
ATOM 965 C CA . SER A 1 128 ? -0.153 6.500 14.818 1.00 88.81 128 SER A CA 1
ATOM 966 C C . SER A 1 128 ? -0.083 7.955 14.351 1.00 88.81 128 SER A C 1
ATOM 968 O O . SER A 1 128 ? -0.662 8.350 13.333 1.00 88.81 128 SER A O 1
ATOM 970 N N . GLN A 1 129 ? 0.693 8.768 15.070 1.00 88.56 129 GLN A N 1
ATOM 971 C CA . GLN A 1 129 ? 0.936 10.153 14.670 1.00 88.56 129 GLN A CA 1
ATOM 972 C C . GLN A 1 129 ? 1.582 10.243 13.283 1.00 88.56 129 GLN A C 1
ATOM 974 O O . GLN A 1 129 ? 1.273 11.148 12.512 1.00 88.56 129 GLN A O 1
ATOM 979 N N . THR A 1 130 ? 2.440 9.282 12.935 1.00 87.62 130 THR A N 1
ATOM 980 C CA . THR A 1 130 ? 3.093 9.233 11.624 1.00 87.62 130 THR A CA 1
ATOM 981 C C . THR A 1 130 ? 2.096 8.942 10.507 1.00 87.62 130 THR A C 1
ATOM 983 O O . THR A 1 130 ? 2.175 9.568 9.451 1.00 87.62 130 THR A O 1
ATOM 986 N N . LEU A 1 131 ? 1.127 8.050 10.731 1.00 87.19 131 LEU A N 1
ATOM 987 C CA . LEU A 1 131 ? 0.068 7.798 9.758 1.00 87.19 131 LEU A CA 1
ATOM 988 C C . LEU A 1 131 ? -0.837 9.025 9.590 1.00 87.19 131 LEU A C 1
ATOM 990 O O . LEU A 1 131 ? -1.106 9.437 8.464 1.00 87.19 131 LEU A O 1
ATOM 994 N N . LYS A 1 132 ? -1.231 9.672 10.694 1.00 87.50 132 LYS A N 1
ATOM 995 C CA . LYS A 1 132 ? -2.008 10.924 10.653 1.00 87.50 132 LYS A CA 1
ATOM 996 C C . LYS A 1 132 ? -1.278 12.022 9.884 1.00 87.50 132 LYS A C 1
ATOM 998 O O . LYS A 1 132 ? -1.897 12.708 9.087 1.00 87.50 132 LYS A O 1
ATOM 1003 N N . GLN A 1 133 ? 0.034 12.162 10.075 1.00 87.62 133 GLN A N 1
ATOM 1004 C CA . GLN A 1 133 ? 0.859 13.105 9.313 1.00 87.62 133 GLN A CA 1
ATOM 1005 C C . GLN A 1 133 ? 0.909 12.757 7.823 1.00 87.62 133 GLN A C 1
ATOM 1007 O O . GLN A 1 133 ? 0.811 13.651 6.986 1.00 87.62 133 GLN A O 1
ATOM 1012 N N . MET A 1 134 ? 1.027 11.469 7.484 1.00 85.19 134 MET A N 1
ATOM 1013 C CA . MET A 1 134 ? 1.037 11.002 6.094 1.00 85.19 134 MET A CA 1
ATOM 1014 C C . MET A 1 134 ? -0.259 11.361 5.357 1.00 85.19 134 MET A C 1
ATOM 1016 O O . MET A 1 134 ? -0.212 11.691 4.175 1.00 85.19 134 MET A O 1
ATOM 1020 N N . PHE A 1 135 ? -1.388 11.352 6.067 1.00 87.06 135 PHE A N 1
ATOM 1021 C CA . PHE A 1 135 ? -2.711 11.675 5.533 1.00 87.06 135 PHE A CA 1
ATOM 1022 C C . PHE A 1 135 ? -3.252 13.030 6.003 1.00 87.06 135 PHE A C 1
ATOM 1024 O O . PHE A 1 135 ? -4.438 13.296 5.837 1.00 87.06 135 PHE A O 1
ATOM 1031 N N . ALA A 1 136 ? -2.413 13.917 6.544 1.00 85.50 136 ALA A N 1
ATOM 1032 C CA . ALA A 1 136 ? -2.872 15.167 7.156 1.00 85.50 136 ALA A CA 1
ATOM 1033 C C . ALA A 1 136 ? -3.644 16.062 6.174 1.00 85.50 136 ALA A C 1
ATOM 1035 O O . ALA A 1 136 ? -4.606 16.710 6.561 1.00 85.50 136 ALA A O 1
ATOM 1036 N N . ALA A 1 137 ? -3.274 16.045 4.889 1.00 82.75 137 ALA A N 1
ATOM 1037 C CA . ALA A 1 137 ? -3.984 16.779 3.838 1.00 82.75 137 ALA A CA 1
ATOM 1038 C C . ALA A 1 137 ? -5.407 16.246 3.555 1.00 82.75 137 ALA A C 1
ATOM 1040 O O . ALA A 1 137 ? -6.207 16.927 2.915 1.00 82.75 137 ALA A O 1
ATOM 1041 N N . CYS A 1 138 ? -5.708 15.030 4.008 1.00 80.06 138 CYS A N 1
ATOM 1042 C CA . CYS A 1 138 ? -6.951 14.305 3.759 1.00 80.06 138 CYS A CA 1
ATOM 1043 C C . CYS A 1 138 ? -7.904 14.350 4.962 1.00 80.06 138 CYS A C 1
ATOM 1045 O O . CYS A 1 138 ? -9.102 14.133 4.804 1.00 80.06 138 CYS A O 1
ATOM 1047 N N . ILE A 1 139 ? -7.372 14.615 6.159 1.00 71.75 139 ILE A N 1
ATOM 1048 C CA . ILE A 1 139 ? -8.129 14.717 7.406 1.00 71.75 139 ILE A CA 1
ATOM 1049 C C . ILE A 1 139 ? -8.653 16.155 7.501 1.00 71.75 139 ILE A C 1
ATOM 1051 O O . ILE A 1 139 ? -7.893 17.071 7.809 1.00 71.75 139 ILE A O 1
ATOM 1055 N N . LYS A 1 140 ? -9.935 16.350 7.188 1.00 61.59 140 LYS A N 1
ATOM 1056 C CA . LYS A 1 140 ? -10.670 17.606 7.391 1.00 61.59 140 LYS A CA 1
ATOM 1057 C C . LYS A 1 140 ? -11.746 17.416 8.445 1.00 61.59 140 LYS A C 1
ATOM 1059 O O . LYS A 1 140 ? -12.376 16.333 8.421 1.00 61.59 140 LYS A O 1
#

Secondary structure (DSSP, 8-state):
----------------------------------TTSPPHHHHHHHHHH--SPP---HHHHHHHHHHTTHHHHH-SEEEEEEEETTEEEEEETTEEEEEEEEE-TTS-EEEEEE---SS--S--TTS-HHHHHHTTTT--